Protein AF-A0A0K2GEP1-F1 (afdb_monomer)

pLDDT: mean 82.3, std 12.68, range [51.09, 96.12]

Foldseek 3Di:
DDDDDDDDDDDDDDDDQPPPDPFQADPDPVSVCVVCVVVCVPPPDDWDKDFDADPRRGTPDIGTPGD

Sequence (67 aa):
MRSYTPPRYRVMLVKESGATGGDVRISDSNKAHRFLAPLFEGLDREHFLVVGLDAKHAVIGINTVSI

Radius of gyration: 16.85 Å; Cα contacts (8 Å, |Δi|>4): 52; chains: 1; bounding box: 43×32×43 Å

Organism: Nitrospira moscoviensis (NCBI:txid42253)

Solvent-accessible surface area (backbone atoms only — not comparable to full-atom values): 4689 Å² total; per-residue (Å²): 134,88,84,83,78,79,86,87,82,85,87,80,89,77,86,61,97,78,67,79,66,75,93,51,55,52,85,46,71,66,53,42,46,70,68,49,50,73,78,50,68,93,57,95,64,70,66,45,68,49,73,44,60,48,99,82,28,35,66,75,46,75,44,80,78,47,107

Mean predicted aligned error: 9.46 Å

Structure (mmCIF, N/CA/C/O backbone):
data_AF-A0A0K2GEP1-F1
#
_entry.id   AF-A0A0K2GEP1-F1
#
loop_
_atom_site.group_PDB
_atom_site.id
_atom_site.type_symbol
_atom_site.label_atom_id
_atom_site.label_alt_id
_atom_site.label_comp_id
_atom_site.label_asym_id
_atom_site.label_entity_id
_atom_site.label_seq_id
_atom_site.pdbx_PDB_ins_code
_atom_site.Cartn_x
_atom_site.Cartn_y
_atom_site.Cartn_z
_atom_site.occupancy
_atom_site.B_iso_or_equiv
_atom_site.auth_seq_id
_atom_site.auth_comp_id
_atom_site.auth_asym_id
_atom_site.auth_atom_id
_atom_site.pdbx_PDB_model_num
ATOM 1 N N . MET A 1 1 ? -30.429 -19.275 30.077 1.00 55.16 1 MET A N 1
ATOM 2 C CA . MET A 1 1 ? -30.582 -18.433 28.870 1.00 55.16 1 MET A CA 1
ATOM 3 C C . MET A 1 1 ? -29.286 -18.556 28.076 1.00 55.16 1 MET A C 1
ATOM 5 O O . MET A 1 1 ? -28.238 -18.242 28.624 1.00 55.16 1 MET A O 1
ATOM 9 N N . ARG A 1 2 ? -29.299 -19.176 26.889 1.00 65.31 2 ARG A N 1
ATOM 10 C CA . ARG A 1 2 ? -28.067 -19.487 26.140 1.00 65.31 2 ARG A CA 1
ATOM 11 C C . ARG A 1 2 ? -27.636 -18.219 25.397 1.00 65.31 2 ARG A C 1
ATOM 13 O O . ARG A 1 2 ? -28.395 -17.730 24.569 1.00 65.31 2 ARG A O 1
ATOM 20 N N . SER A 1 3 ? -26.481 -17.661 25.755 1.00 75.81 3 SER A N 1
ATOM 21 C CA . SER A 1 3 ? -25.950 -16.451 25.119 1.00 75.81 3 SER A CA 1
ATOM 22 C C . SER A 1 3 ? -25.566 -16.774 23.676 1.00 75.81 3 SER A C 1
ATOM 24 O O . SER A 1 3 ? -24.765 -17.680 23.440 1.00 75.81 3 SER A O 1
ATOM 26 N N . TYR A 1 4 ? -26.188 -16.095 22.717 1.00 82.88 4 TYR A N 1
ATOM 27 C CA . TYR A 1 4 ? -25.845 -16.219 2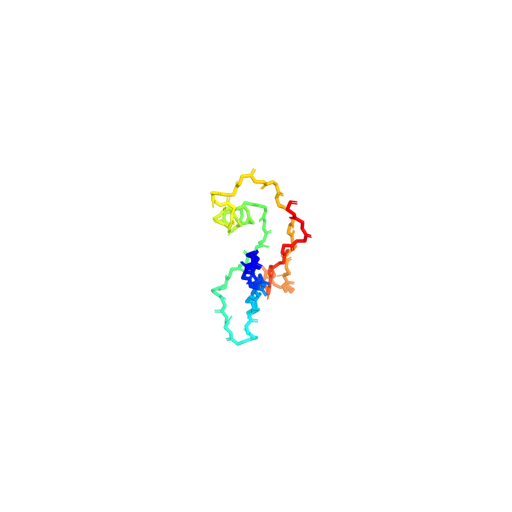1.306 1.00 82.88 4 TYR A CA 1
ATOM 28 C C . TYR A 1 4 ? -24.692 -15.264 20.998 1.00 82.88 4 TYR A C 1
ATOM 30 O O . TYR A 1 4 ? -24.846 -14.050 21.116 1.00 82.88 4 TYR A O 1
ATOM 38 N N . THR A 1 5 ? -23.547 -15.812 20.594 1.00 85.50 5 THR A N 1
ATOM 39 C CA . THR A 1 5 ? -22.406 -15.016 20.134 1.00 85.50 5 THR A CA 1
ATOM 40 C C . THR A 1 5 ? -22.379 -15.041 18.607 1.00 85.50 5 THR A C 1
ATOM 42 O O . THR A 1 5 ? -22.182 -16.116 18.034 1.00 85.50 5 THR A O 1
ATOM 45 N N . PRO A 1 6 ? -22.572 -13.900 17.923 1.00 86.44 6 PRO A N 1
ATOM 46 C CA . PRO A 1 6 ? -22.513 -13.861 16.470 1.00 86.44 6 PRO A CA 1
ATOM 47 C C . PRO A 1 6 ? -21.091 -14.164 15.959 1.00 86.44 6 PRO A C 1
ATOM 49 O O . PRO A 1 6 ? -20.103 -13.811 16.613 1.00 86.44 6 PRO A O 1
ATOM 52 N N . PRO A 1 7 ? -20.962 -14.808 14.787 1.00 83.50 7 PRO A N 1
ATOM 53 C CA . PRO A 1 7 ? -19.668 -15.141 14.206 1.00 83.50 7 PRO A CA 1
ATOM 54 C C . PRO A 1 7 ? -18.882 -13.886 13.803 1.00 83.50 7 PRO A C 1
ATOM 56 O O . PRO A 1 7 ? -19.412 -12.961 13.188 1.00 83.50 7 PRO A O 1
ATOM 59 N N . ARG A 1 8 ? -17.587 -13.869 14.142 1.00 86.56 8 ARG A N 1
ATOM 60 C CA . ARG A 1 8 ? -16.633 -12.836 13.717 1.00 86.56 8 ARG A CA 1
ATOM 61 C C . ARG A 1 8 ? -15.956 -13.276 12.427 1.00 86.56 8 ARG A C 1
ATOM 63 O O . ARG A 1 8 ? -15.228 -14.265 12.424 1.00 86.56 8 ARG A O 1
ATOM 70 N N . TYR A 1 9 ? -16.144 -12.506 11.364 1.00 81.56 9 TYR A N 1
ATOM 71 C CA . TYR A 1 9 ? -15.481 -12.730 10.083 1.00 81.56 9 TYR A CA 1
ATOM 72 C C . TYR A 1 9 ? -14.335 -11.736 9.892 1.00 81.56 9 TYR A C 1
ATOM 74 O O . TYR A 1 9 ? -14.459 -10.561 10.235 1.00 81.56 9 TYR A O 1
ATOM 82 N N . ARG A 1 10 ? -13.223 -12.208 9.324 1.00 78.06 10 ARG A N 1
ATOM 83 C CA . ARG A 1 10 ? -12.154 -11.360 8.788 1.00 78.06 10 ARG A CA 1
ATOM 84 C C . ARG A 1 10 ? -12.211 -11.467 7.270 1.00 78.06 10 ARG A C 1
ATOM 86 O O . ARG A 1 10 ? -11.973 -12.539 6.725 1.00 78.06 10 ARG A O 1
ATOM 93 N N . VAL A 1 11 ? -12.541 -10.363 6.612 1.00 80.50 11 VAL A N 1
ATOM 94 C CA . VAL A 1 11 ? -12.526 -10.250 5.152 1.00 80.50 11 VAL A CA 1
ATOM 95 C C . VAL A 1 11 ? -11.202 -9.610 4.754 1.00 80.50 11 VAL A C 1
ATOM 97 O O . VAL A 1 11 ? -10.817 -8.595 5.328 1.00 80.50 11 VAL A O 1
ATOM 100 N N . MET A 1 12 ? -10.501 -10.208 3.793 1.00 70.62 12 MET A N 1
ATOM 101 C CA . MET A 1 12 ? -9.334 -9.600 3.160 1.00 70.62 12 MET A CA 1
ATOM 102 C C . MET A 1 12 ? -9.635 -9.439 1.680 1.00 70.62 12 MET A C 1
ATOM 104 O O . MET A 1 12 ? -9.978 -10.409 1.007 1.00 70.62 12 MET A O 1
ATOM 108 N 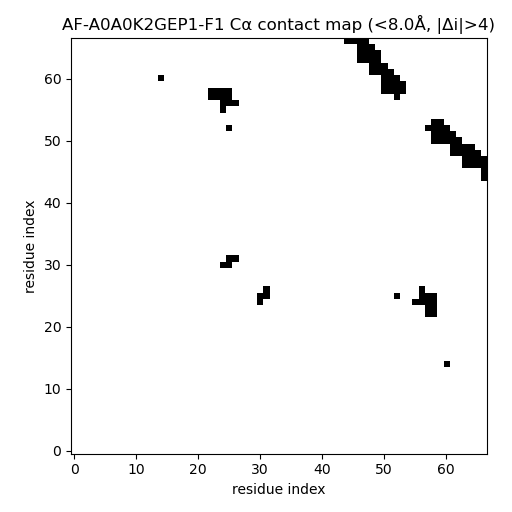N . LEU A 1 13 ? -9.521 -8.212 1.187 1.00 63.94 13 LEU A N 1
ATOM 109 C CA . LEU A 1 13 ? -9.599 -7.927 -0.236 1.00 63.94 13 LEU A CA 1
ATOM 110 C C . LEU A 1 13 ? -8.181 -7.990 -0.795 1.00 63.94 13 LEU A C 1
ATOM 112 O O . LEU A 1 13 ? -7.298 -7.269 -0.334 1.00 63.94 13 LEU A O 1
ATOM 116 N N . VAL A 1 14 ? -7.968 -8.866 -1.770 1.00 63.38 14 VAL A N 1
ATOM 117 C CA . VAL A 1 14 ? -6.715 -8.939 -2.523 1.00 63.38 14 VAL A CA 1
ATOM 118 C C . VAL A 1 14 ? -6.961 -8.292 -3.877 1.00 63.38 14 VAL A C 1
ATOM 120 O O . VAL A 1 14 ? -8.000 -8.501 -4.501 1.00 63.38 14 VAL A O 1
ATOM 123 N N . LYS A 1 15 ? -6.025 -7.455 -4.317 1.00 60.41 15 LYS A N 1
ATOM 124 C CA . LYS A 1 15 ? -6.097 -6.823 -5.632 1.00 60.41 15 LYS A CA 1
ATOM 125 C C . LYS A 1 15 ? -5.830 -7.878 -6.713 1.00 60.41 15 LYS A C 1
ATOM 127 O O . LYS A 1 15 ? -4.776 -8.505 -6.702 1.00 60.41 15 LYS A O 1
ATOM 132 N N . GLU A 1 16 ? -6.761 -8.031 -7.650 1.00 60.12 16 GLU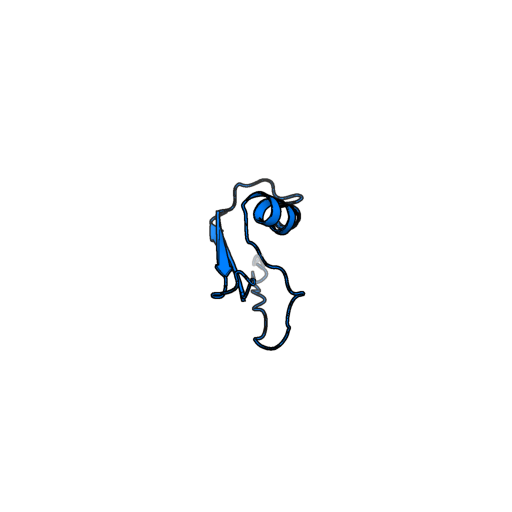 A N 1
ATOM 133 C CA . GLU A 1 16 ? -6.598 -8.888 -8.831 1.00 60.12 16 GLU A CA 1
ATOM 134 C C . GLU A 1 16 ? -5.516 -8.342 -9.778 1.00 60.12 16 GLU A C 1
ATOM 136 O O . GLU A 1 16 ? -5.415 -7.129 -9.998 1.00 60.12 16 GLU A O 1
ATOM 141 N N . SER A 1 17 ? -4.746 -9.248 -10.390 1.00 58.41 17 SER A N 1
ATOM 142 C CA . SER A 1 17 ? -3.547 -8.981 -11.208 1.00 58.41 17 SER A CA 1
ATOM 143 C C . SER A 1 17 ? -3.773 -8.088 -12.441 1.00 58.41 17 SER A C 1
ATOM 145 O O . SER A 1 17 ? -2.809 -7.675 -13.079 1.00 58.41 17 SER A O 1
ATOM 147 N N . GLY A 1 18 ? -5.028 -7.805 -12.806 1.00 52.53 18 GLY A N 1
ATOM 148 C CA . GLY A 1 18 ? -5.404 -7.065 -14.018 1.00 52.53 18 GLY A CA 1
ATOM 149 C C . GLY A 1 18 ? -5.866 -5.624 -13.793 1.00 52.53 18 GLY A C 1
ATOM 150 O O . GLY A 1 18 ? -5.961 -4.858 -14.749 1.00 52.53 18 GLY A O 1
ATOM 151 N N . ALA A 1 19 ? -6.143 -5.216 -12.552 1.00 51.38 19 ALA A N 1
ATOM 152 C CA . ALA A 1 19 ? -6.477 -3.827 -12.275 1.00 51.38 19 ALA A CA 1
ATOM 153 C C . ALA A 1 19 ? -5.171 -3.040 -12.165 1.00 51.38 19 ALA A C 1
ATOM 155 O O . ALA A 1 19 ? -4.612 -2.940 -11.073 1.00 51.38 19 ALA A O 1
ATOM 156 N N . THR A 1 20 ? -4.676 -2.464 -13.261 1.00 51.75 20 THR A N 1
ATOM 157 C CA . THR A 1 20 ? -3.655 -1.413 -13.181 1.00 51.75 20 THR A CA 1
ATOM 158 C C . THR A 1 20 ? -4.250 -0.283 -12.346 1.00 51.75 20 THR A C 1
ATOM 160 O O . THR A 1 20 ? -5.023 0.539 -12.837 1.00 51.75 20 THR A O 1
ATOM 163 N N . GLY A 1 21 ? -3.943 -0.278 -11.042 1.00 51.09 21 GLY A N 1
ATOM 164 C CA . GLY A 1 21 ? -4.041 0.954 -10.272 1.00 51.09 21 GLY A CA 1
ATOM 165 C C . GLY A 1 21 ? -3.193 1.968 -11.021 1.00 51.09 21 GLY A C 1
ATOM 166 O O . GLY A 1 21 ? -2.200 1.565 -11.631 1.00 51.09 21 GLY A O 1
ATOM 167 N N . GLY A 1 22 ? -3.635 3.226 -11.063 1.00 58.16 22 GLY A N 1
ATOM 168 C CA . GLY A 1 22 ? -2.941 4.275 -11.808 1.00 58.16 22 GLY A CA 1
ATOM 169 C C . GLY A 1 22 ? -1.431 4.191 -11.603 1.00 58.16 22 GLY A C 1
ATOM 170 O O . GLY A 1 22 ? -0.994 3.742 -10.547 1.00 58.16 22 GLY A O 1
ATOM 171 N N . ASP A 1 23 ? -0.671 4.563 -12.633 1.00 69.62 23 ASP A N 1
ATOM 172 C CA . ASP A 1 23 ? 0.790 4.450 -12.744 1.00 69.62 23 ASP A CA 1
ATOM 173 C C . ASP A 1 23 ? 1.524 5.258 -11.652 1.00 69.62 23 ASP A C 1
ATOM 175 O O . ASP A 1 23 ? 2.180 6.269 -11.901 1.00 69.62 23 ASP A O 1
ATOM 179 N N . VAL A 1 24 ? 1.351 4.852 -10.396 1.00 82.00 24 VAL A N 1
ATOM 180 C CA . VAL A 1 24 ? 1.959 5.462 -9.230 1.00 82.00 24 VAL A CA 1
ATOM 181 C C . VAL A 1 24 ? 3.342 4.859 -9.125 1.00 82.00 24 VAL A C 1
ATOM 183 O O . VAL A 1 24 ? 3.519 3.694 -8.763 1.00 82.00 24 VAL A O 1
ATOM 186 N N . ARG A 1 25 ? 4.329 5.690 -9.444 1.00 90.12 25 ARG A N 1
ATOM 187 C CA . ARG A 1 25 ? 5.738 5.382 -9.241 1.00 90.12 25 ARG A CA 1
ATOM 188 C C . ARG A 1 25 ? 6.262 6.080 -8.000 1.00 90.12 25 ARG A C 1
ATOM 190 O O . ARG A 1 25 ? 6.220 7.311 -7.914 1.00 90.12 25 ARG A O 1
ATOM 197 N N . ILE A 1 26 ? 6.806 5.303 -7.071 1.00 92.38 26 ILE A N 1
ATOM 198 C CA . ILE A 1 26 ? 7.435 5.815 -5.853 1.00 92.38 26 ILE A CA 1
ATOM 199 C C . ILE A 1 26 ? 8.947 5.841 -6.067 1.00 92.38 26 ILE A C 1
ATOM 201 O O . ILE A 1 26 ? 9.642 4.861 -5.832 1.00 92.38 26 ILE A O 1
ATOM 205 N N . SER A 1 27 ? 9.454 6.976 -6.542 1.00 93.25 27 SER A N 1
ATOM 206 C CA . SER A 1 27 ? 10.888 7.186 -6.786 1.00 93.25 27 SER A CA 1
ATOM 207 C C . SER A 1 27 ? 11.638 7.791 -5.598 1.00 93.25 27 SER A C 1
ATOM 209 O O . SER A 1 27 ? 12.862 7.850 -5.615 1.00 93.25 27 SER A O 1
ATOM 211 N N . ASP A 1 28 ? 10.915 8.313 -4.607 1.00 94.06 28 ASP A N 1
ATOM 212 C CA . ASP A 1 28 ? 11.477 9.096 -3.510 1.00 94.06 28 ASP A CA 1
ATOM 213 C C . ASP A 1 28 ? 10.534 9.120 -2.297 1.00 94.06 28 ASP A C 1
ATOM 215 O O . ASP A 1 28 ? 9.339 8.821 -2.397 1.00 94.06 28 ASP A O 1
ATOM 219 N N . SER A 1 29 ? 11.082 9.508 -1.143 1.00 94.12 29 SER A N 1
ATOM 220 C CA . SER A 1 29 ? 10.365 9.524 0.134 1.00 94.12 29 SER A CA 1
ATOM 221 C C . SER A 1 29 ? 9.188 10.502 0.162 1.00 94.12 29 SER A C 1
ATOM 223 O O . SER A 1 29 ? 8.213 10.264 0.869 1.00 94.12 29 SER A O 1
ATOM 225 N N . ASN A 1 30 ? 9.237 11.595 -0.607 1.00 96.12 30 ASN A N 1
ATOM 226 C CA . ASN A 1 30 ? 8.160 12.586 -0.627 1.00 96.12 30 ASN A CA 1
ATOM 227 C C . ASN A 1 30 ? 6.946 12.048 -1.396 1.00 96.12 30 ASN A C 1
ATOM 229 O O . ASN A 1 30 ? 5.813 12.139 -0.92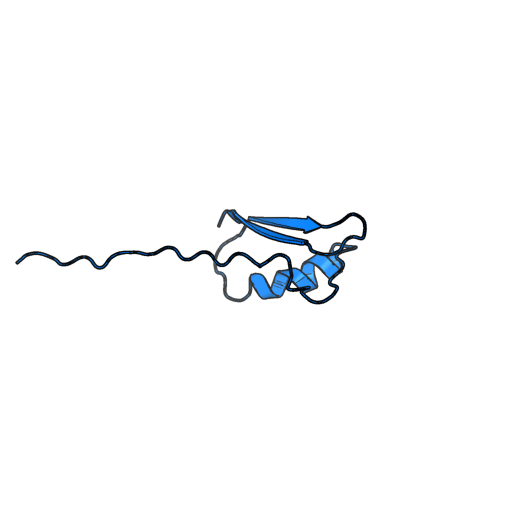6 1.00 96.12 30 ASN A O 1
ATOM 233 N N . LYS A 1 31 ? 7.173 11.402 -2.545 1.00 93.38 31 LYS A N 1
ATOM 234 C CA . LYS A 1 31 ? 6.125 10.662 -3.259 1.00 93.38 31 LYS A CA 1
ATOM 235 C C . LYS A 1 31 ? 5.579 9.511 -2.426 1.00 93.38 31 LYS A C 1
ATOM 237 O O . LYS A 1 31 ? 4.366 9.327 -2.413 1.00 93.38 31 LYS A O 1
ATOM 242 N N . ALA A 1 32 ? 6.444 8.784 -1.712 1.00 93.00 32 ALA A N 1
ATOM 243 C CA . ALA A 1 32 ? 6.010 7.728 -0.800 1.00 93.00 32 ALA A CA 1
ATOM 244 C C . ALA A 1 32 ? 5.054 8.286 0.260 1.00 93.00 32 ALA A C 1
ATOM 246 O O . ALA A 1 32 ? 3.952 7.773 0.418 1.00 93.00 32 ALA A O 1
ATOM 247 N N . HIS A 1 33 ? 5.429 9.386 0.920 1.00 93.44 33 HIS A N 1
ATOM 248 C CA . HIS A 1 33 ? 4.586 10.041 1.915 1.00 93.44 33 HIS A CA 1
ATOM 249 C C . HIS A 1 33 ? 3.242 10.490 1.329 1.00 93.44 33 HIS A C 1
ATOM 251 O O . HIS A 1 33 ? 2.202 10.131 1.867 1.00 93.44 33 HIS A O 1
ATOM 257 N N . ARG A 1 34 ? 3.236 11.205 0.196 1.00 92.94 34 ARG A N 1
ATOM 258 C CA . ARG A 1 34 ? 1.994 11.681 -0.444 1.00 92.94 34 ARG A CA 1
ATOM 259 C C . ARG A 1 34 ? 1.057 10.549 -0.852 1.00 92.94 34 ARG A C 1
ATOM 261 O O . ARG A 1 34 ? -0.155 10.715 -0.794 1.00 92.94 34 ARG A O 1
ATOM 268 N N . PHE A 1 35 ? 1.615 9.428 -1.299 1.00 89.94 35 PHE A N 1
ATOM 269 C CA . PHE A 1 35 ? 0.832 8.272 -1.714 1.00 89.94 35 PHE A CA 1
ATOM 270 C C . PHE A 1 35 ? 0.292 7.472 -0.525 1.00 89.94 35 PHE A C 1
ATOM 272 O O . PHE A 1 35 ? -0.840 7.003 -0.567 1.00 89.94 35 PHE A O 1
ATOM 279 N N . LEU A 1 36 ? 1.099 7.313 0.525 1.00 90.44 36 LEU A N 1
ATOM 280 C CA . LEU A 1 36 ? 0.765 6.461 1.660 1.00 90.44 36 LEU A CA 1
ATOM 281 C C . LEU A 1 36 ? -0.035 7.188 2.738 1.00 90.44 36 LEU A C 1
ATOM 283 O O . LEU A 1 36 ? -0.873 6.550 3.359 1.00 90.44 36 LEU A O 1
ATOM 287 N N . ALA A 1 37 ? 0.174 8.490 2.952 1.00 91.31 37 ALA A N 1
ATOM 288 C CA . ALA A 1 37 ? -0.477 9.251 4.022 1.00 91.31 37 ALA A CA 1
ATOM 289 C C . ALA A 1 37 ? -2.013 9.104 4.056 1.00 91.31 37 ALA A C 1
ATOM 291 O O . ALA A 1 37 ? -2.530 8.853 5.145 1.00 91.31 37 ALA A O 1
ATOM 292 N N . PRO A 1 38 ? -2.741 9.132 2.918 1.00 90.81 38 PRO A N 1
ATOM 293 C CA . PRO A 1 38 ? -4.191 8.927 2.921 1.00 90.81 38 PRO A CA 1
ATOM 294 C C . PRO A 1 38 ? -4.628 7.559 3.463 1.00 90.81 38 PRO A C 1
ATOM 296 O O . PRO A 1 38 ? -5.737 7.423 3.966 1.00 90.81 38 PRO A O 1
ATOM 299 N N . LEU A 1 39 ? -3.770 6.532 3.391 1.00 85.31 39 LEU A N 1
ATOM 300 C CA . LEU A 1 39 ? -4.076 5.198 3.921 1.00 85.31 39 LEU A CA 1
ATOM 301 C C . LEU A 1 39 ? -4.075 5.155 5.454 1.00 85.31 39 LEU A C 1
ATOM 303 O O . LEU A 1 39 ? -4.599 4.201 6.023 1.00 85.31 39 LEU A O 1
ATOM 307 N N . PHE A 1 40 ? -3.487 6.159 6.108 1.00 88.38 40 PHE A N 1
ATOM 308 C CA . PHE A 1 40 ? -3.411 6.265 7.564 1.00 88.38 40 PHE A CA 1
ATOM 309 C C . PHE A 1 40 ? -4.368 7.310 8.147 1.00 88.38 40 PHE A C 1
ATOM 311 O O . PHE A 1 40 ? -4.405 7.489 9.365 1.00 88.38 40 PHE A O 1
ATOM 318 N N . GLU A 1 41 ? -5.142 8.012 7.316 1.00 90.12 41 GLU A N 1
ATOM 319 C CA . GLU A 1 41 ? -6.089 9.015 7.802 1.00 90.12 41 GLU A CA 1
ATOM 320 C C . GLU A 1 41 ? -7.140 8.377 8.722 1.00 90.12 41 GLU A C 1
ATOM 322 O O . GLU A 1 41 ? -7.827 7.422 8.361 1.00 90.12 41 GLU A O 1
ATOM 327 N N . GLY A 1 42 ? -7.259 8.911 9.941 1.00 87.62 42 GLY A N 1
ATOM 328 C CA . GLY A 1 42 ? -8.204 8.421 10.947 1.00 87.62 42 GLY A CA 1
ATOM 329 C C . GLY A 1 42 ? -7.775 7.142 11.674 1.00 87.62 42 GLY A C 1
ATOM 330 O O . GLY A 1 42 ? -8.555 6.617 12.469 1.00 87.62 42 GLY A O 1
ATOM 331 N N . LEU A 1 43 ? -6.556 6.643 11.438 1.00 88.38 43 LEU A N 1
ATOM 332 C CA . LEU A 1 43 ? -5.989 5.542 12.213 1.00 88.38 43 LEU A CA 1
ATOM 333 C C . LEU A 1 43 ? -5.322 6.077 13.485 1.00 88.38 43 LEU A C 1
ATOM 335 O O . LEU A 1 43 ? -4.497 6.981 13.443 1.00 88.38 43 LEU A O 1
ATOM 339 N N . ASP A 1 44 ? -5.669 5.478 14.620 1.00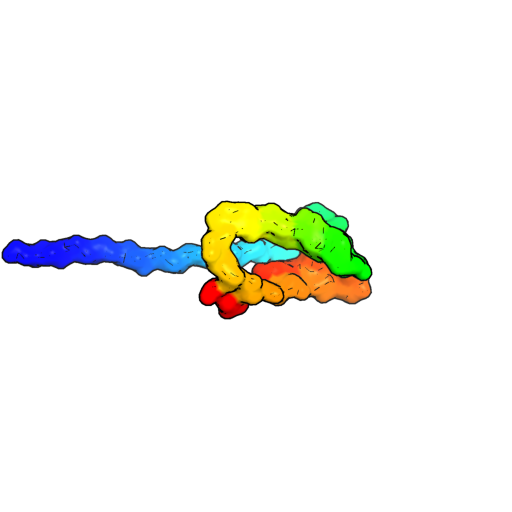 89.88 44 ASP A N 1
ATOM 340 C CA . ASP A 1 44 ? -5.192 5.877 15.955 1.00 89.88 44 ASP A CA 1
ATOM 341 C C . ASP A 1 44 ? -3.935 5.099 16.403 1.00 89.88 44 ASP A C 1
ATOM 343 O O . ASP A 1 44 ? -3.411 5.290 17.495 1.00 89.88 44 ASP A O 1
ATOM 347 N N . ARG A 1 45 ? -3.447 4.172 15.567 1.00 88.00 45 ARG A N 1
ATOM 348 C CA . ARG A 1 45 ? -2.322 3.278 15.887 1.00 88.00 45 ARG A CA 1
ATOM 349 C C . ARG A 1 45 ? -1.206 3.379 14.863 1.00 88.00 45 ARG A C 1
ATOM 351 O O . ARG A 1 45 ? -1.446 3.682 13.695 1.00 88.00 45 ARG A O 1
ATOM 358 N N . GLU A 1 46 ? 0.012 3.076 15.293 1.00 90.94 46 GLU A N 1
ATOM 359 C CA . GLU A 1 46 ? 1.160 2.964 14.398 1.00 90.94 46 GLU A CA 1
ATOM 360 C C . GLU A 1 46 ? 1.026 1.700 13.545 1.00 90.94 46 GLU A C 1
ATOM 362 O O . GLU A 1 46 ? 0.830 0.615 14.079 1.00 90.94 46 GLU A O 1
ATOM 367 N N . HIS A 1 47 ? 1.126 1.824 12.219 1.00 88.56 47 HIS A N 1
ATOM 368 C CA . HIS A 1 47 ? 1.115 0.654 11.343 1.00 88.56 47 HIS A CA 1
ATOM 369 C C . HIS A 1 47 ? 2.459 0.505 10.646 1.00 88.56 47 HIS A C 1
ATOM 371 O O . HIS A 1 47 ? 3.042 1.471 10.153 1.00 88.56 47 HIS A O 1
ATOM 377 N N . PHE A 1 48 ? 2.901 -0.742 10.536 1.00 89.94 48 PHE A N 1
ATOM 378 C CA . PHE A 1 48 ? 4.047 -1.120 9.730 1.00 89.94 48 PHE A CA 1
ATOM 379 C C . PHE A 1 48 ? 3.553 -1.781 8.446 1.00 89.94 48 PHE A C 1
ATOM 381 O O . PHE A 1 48 ? 2.808 -2.763 8.493 1.00 89.94 48 PHE A O 1
ATOM 388 N N . LEU A 1 49 ? 3.964 -1.252 7.294 1.00 89.69 49 LEU A N 1
ATOM 389 C CA . LEU A 1 49 ? 3.575 -1.764 5.984 1.00 89.69 49 LEU A CA 1
ATOM 390 C C . LEU A 1 49 ? 4.776 -1.948 5.060 1.00 89.69 49 LEU A C 1
ATOM 392 O O . LEU A 1 49 ? 5.818 -1.316 5.221 1.00 89.69 49 LEU A O 1
ATOM 396 N N . VAL A 1 50 ? 4.601 -2.819 4.073 1.00 90.94 50 VAL A N 1
ATOM 397 C CA . VAL A 1 50 ? 5.560 -3.090 3.004 1.00 90.94 50 VAL A CA 1
ATOM 398 C C . VAL A 1 50 ? 4.895 -2.760 1.676 1.00 90.94 50 VAL A C 1
ATOM 400 O O . VAL A 1 50 ? 3.818 -3.272 1.367 1.00 90.94 50 VAL A O 1
ATOM 403 N N . VAL A 1 51 ? 5.548 -1.916 0.879 1.00 90.81 51 VAL A N 1
ATOM 404 C CA . VAL A 1 51 ? 5.128 -1.599 -0.490 1.00 90.81 51 VAL A CA 1
ATOM 405 C C . VAL A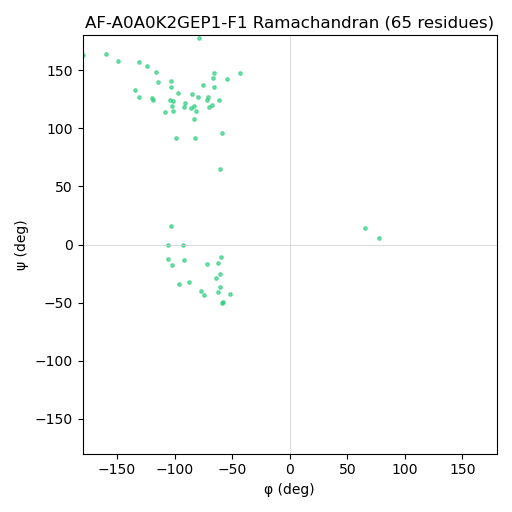 1 51 ? 6.014 -2.371 -1.456 1.00 90.81 51 VAL A C 1
ATOM 407 O O . VAL A 1 51 ? 7.230 -2.190 -1.471 1.00 90.81 51 VAL A O 1
ATOM 410 N N . GLY A 1 52 ? 5.406 -3.231 -2.266 1.00 90.62 52 GLY A N 1
ATOM 411 C CA . GLY A 1 52 ? 6.085 -3.899 -3.367 1.00 90.62 52 GLY A CA 1
ATOM 412 C C . GLY A 1 52 ? 6.185 -2.959 -4.561 1.00 90.62 52 GLY A C 1
ATOM 413 O O . GLY A 1 52 ? 5.166 -2.429 -5.012 1.00 90.62 52 GLY A O 1
ATOM 414 N N . LEU A 1 53 ? 7.397 -2.785 -5.086 1.00 91.25 53 LEU A N 1
ATOM 415 C CA . LEU A 1 53 ? 7.667 -2.025 -6.305 1.00 91.25 53 LEU A CA 1
ATOM 416 C C . LEU A 1 53 ? 8.230 -2.943 -7.394 1.00 91.25 53 LEU A C 1
ATOM 418 O O . LEU A 1 53 ? 8.950 -3.895 -7.095 1.00 91.25 53 LEU A O 1
ATOM 422 N N . ASP A 1 54 ? 7.929 -2.637 -8.654 1.00 88.75 54 ASP A N 1
ATOM 423 C CA . ASP A 1 54 ? 8.637 -3.223 -9.792 1.00 88.75 54 ASP A CA 1
ATOM 424 C C . ASP A 1 54 ? 10.001 -2.542 -10.035 1.00 88.75 54 ASP A C 1
ATOM 426 O O . ASP A 1 54 ? 10.371 -1.561 -9.384 1.00 88.75 54 ASP A O 1
ATOM 430 N N . ALA A 1 55 ? 10.752 -3.033 -11.026 1.00 91.06 55 ALA A N 1
ATOM 431 C CA . ALA A 1 55 ? 12.057 -2.475 -11.399 1.00 91.06 55 ALA A CA 1
ATOM 432 C C . ALA A 1 55 ? 12.007 -1.009 -11.890 1.00 91.06 55 ALA A C 1
ATOM 434 O O . ALA A 1 55 ? 13.040 -0.347 -11.964 1.00 91.06 55 ALA A O 1
ATOM 435 N N . LYS A 1 56 ? 10.825 -0.491 -12.243 1.00 90.62 56 LYS A N 1
ATOM 436 C CA . LYS A 1 56 ? 10.581 0.898 -12.660 1.00 90.62 56 LYS A CA 1
ATOM 437 C C . LYS A 1 56 ? 9.932 1.728 -11.549 1.00 90.62 56 LYS A C 1
ATOM 439 O O . LYS A 1 56 ? 9.442 2.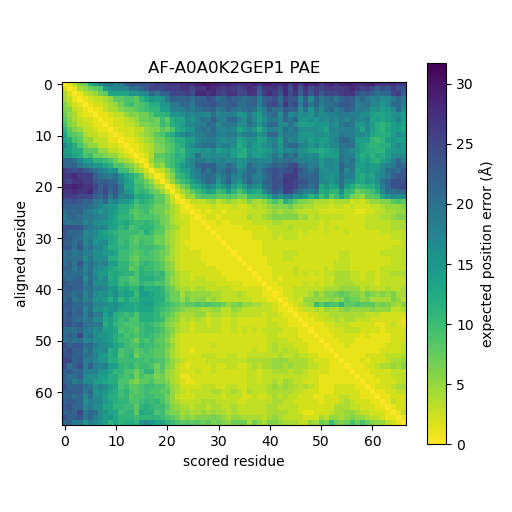823 -11.830 1.00 90.62 56 LYS A O 1
ATOM 444 N N . HIS A 1 57 ? 9.972 1.251 -10.305 1.00 91.69 57 HIS A N 1
ATOM 445 C CA . HIS A 1 57 ? 9.376 1.879 -9.126 1.00 91.69 57 HIS A CA 1
ATOM 446 C C . HIS A 1 57 ? 7.843 1.960 -9.141 1.00 91.69 57 HIS A C 1
ATOM 448 O O . HIS A 1 57 ? 7.274 2.715 -8.352 1.00 91.69 57 HIS A O 1
ATOM 454 N N . ALA A 1 58 ? 7.157 1.231 -10.023 1.00 90.31 58 ALA A N 1
ATOM 455 C CA . ALA A 1 58 ? 5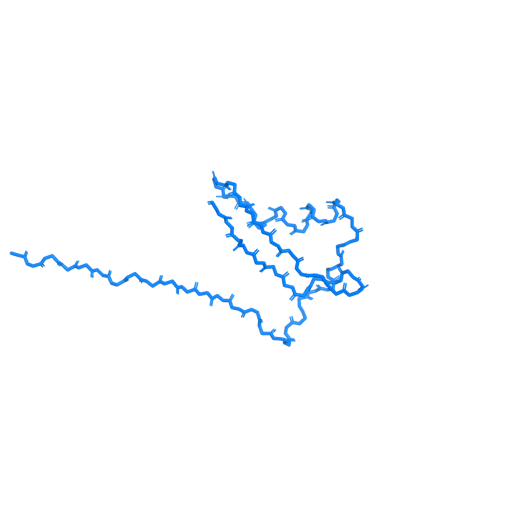.700 1.183 -10.034 1.00 90.31 58 ALA A CA 1
ATOM 456 C C . ALA A 1 58 ? 5.187 0.311 -8.885 1.00 90.31 58 ALA A C 1
ATOM 458 O O . ALA A 1 58 ? 5.729 -0.763 -8.622 1.00 90.31 58 ALA A O 1
ATOM 459 N N . VAL A 1 59 ? 4.138 0.769 -8.200 1.00 88.25 59 VAL A N 1
ATOM 460 C CA . VAL A 1 59 ? 3.530 0.025 -7.090 1.00 88.25 59 VAL A CA 1
ATOM 461 C C . VAL A 1 59 ? 2.802 -1.208 -7.622 1.00 88.25 59 VAL A C 1
ATOM 463 O O . VAL A 1 59 ? 1.827 -1.092 -8.361 1.00 88.25 59 VAL A O 1
ATOM 466 N N . ILE A 1 60 ? 3.243 -2.391 -7.193 1.00 86.94 60 ILE A N 1
ATOM 467 C CA . ILE A 1 60 ? 2.611 -3.677 -7.534 1.00 86.94 60 ILE A CA 1
ATOM 468 C C . ILE A 1 60 ? 1.748 -4.231 -6.393 1.00 86.94 60 ILE A C 1
ATOM 470 O O . ILE A 1 60 ? 0.887 -5.074 -6.625 1.00 86.94 60 ILE A O 1
ATOM 474 N N . GLY A 1 61 ? 1.928 -3.735 -5.166 1.00 82.56 61 GLY A N 1
ATOM 475 C CA . GLY A 1 61 ? 1.109 -4.119 -4.018 1.00 82.56 61 GLY A CA 1
ATOM 476 C C . GLY A 1 61 ? 1.514 -3.410 -2.728 1.00 82.56 61 GLY A C 1
ATOM 477 O O . GLY A 1 61 ? 2.611 -2.864 -2.626 1.00 82.56 61 GLY A O 1
ATOM 478 N N . ILE A 1 62 ? 0.622 -3.427 -1.737 1.00 88.31 62 ILE A N 1
ATOM 479 C CA . ILE A 1 62 ? 0.850 -2.893 -0.387 1.00 88.31 62 ILE A CA 1
ATOM 480 C C . ILE A 1 62 ? 0.334 -3.929 0.606 1.00 88.31 62 ILE A C 1
ATOM 482 O O . ILE A 1 62 ? -0.772 -4.441 0.433 1.00 88.31 62 ILE A O 1
ATOM 486 N N . ASN A 1 63 ? 1.123 -4.239 1.631 1.00 85.00 63 ASN A N 1
ATOM 487 C CA . ASN A 1 63 ? 0.739 -5.168 2.685 1.00 85.00 63 ASN A CA 1
ATOM 488 C C . ASN A 1 63 ? 1.004 -4.562 4.066 1.00 85.00 63 ASN A C 1
ATOM 490 O O . ASN A 1 63 ? 2.128 -4.149 4.351 1.00 85.00 63 ASN A O 1
ATOM 494 N N . THR A 1 64 ? -0.014 -4.539 4.924 1.00 85.81 64 THR A N 1
ATOM 495 C CA . THR A 1 64 ? 0.128 -4.162 6.333 1.00 85.81 64 THR A CA 1
ATOM 496 C C . THR A 1 64 ? 0.603 -5.368 7.133 1.00 85.81 64 THR A C 1
ATOM 498 O O . THR A 1 64 ? -0.075 -6.389 7.208 1.00 85.81 64 THR A O 1
ATOM 501 N N . VAL A 1 65 ? 1.774 -5.239 7.746 1.00 86.62 65 VAL A N 1
ATOM 502 C CA . VAL A 1 65 ? 2.454 -6.311 8.477 1.00 86.62 65 VAL A CA 1
ATOM 503 C 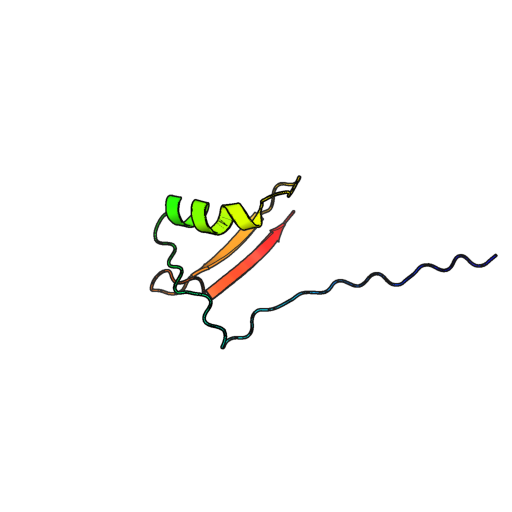C . VAL A 1 65 ? 2.159 -6.242 9.979 1.00 86.62 65 VAL A C 1
ATOM 505 O O . VAL A 1 65 ? 2.043 -7.287 10.615 1.00 86.62 65 VAL A O 1
ATOM 508 N N . SER A 1 66 ? 2.000 -5.040 10.546 1.00 84.56 66 SER A N 1
ATOM 509 C CA . SER A 1 66 ? 1.663 -4.830 11.966 1.00 84.56 66 SER A CA 1
ATOM 510 C C . SER A 1 66 ? 0.830 -3.563 12.179 1.00 84.56 66 SER A C 1
ATOM 512 O O . SER A 1 66 ? 0.867 -2.660 11.340 1.00 84.56 66 SER A O 1
ATOM 514 N N . ILE A 1 67 ? 0.103 -3.519 13.302 1.00 83.19 67 ILE A N 1
ATOM 515 C CA . ILE A 1 67 ? -0.759 -2.429 13.807 1.00 83.19 67 ILE A CA 1
ATOM 516 C C . ILE A 1 67 ? -0.542 -2.279 15.319 1.00 83.19 67 ILE A C 1
ATOM 518 O O . ILE A 1 67 ? -0.229 -3.326 15.934 1.00 83.19 67 ILE A O 1
#

Secondary structure (DSSP, 8-state):
-----PPPP---PPPPTT------B--SHHHHHHHHGGGGTT--S--EEEEEE-TTSBEEEEEEEE-

Nearest PDB structures (foldseek):
  1ug8-assembly1_A  TM=4.436E-01  e=8.278E+00  Mus musculus